Protein AF-A0A974C7S4-F1 (afdb_monomer)

Organism: Xenopus laevis (NCBI:txid8355)

Radius of gyration: 39.25 Å; Cα contacts (8 Å, |Δi|>4): 10; chains: 1; bounding box: 80×39×98 Å

pLDDT: mean 71.5, std 18.45, range [42.75, 96.19]

Mean predicted aligned error: 18.63 Å

Solvent-accessible surface area (backbone atoms only — not comparable to full-atom values): 8499 Å² total; per-residue (Å²): 141,79,78,50,74,67,55,46,52,52,48,44,64,71,65,68,51,74,49,96,64,62,63,94,85,50,105,61,86,66,85,86,66,88,86,48,92,59,47,60,67,50,52,50,52,52,50,53,49,54,51,49,52,52,52,49,53,53,49,53,53,50,53,49,52,52,50,51,52,52,49,50,55,52,49,55,51,50,52,52,53,49,53,50,52,50,53,54,52,51,51,55,50,53,52,52,52,51,50,50,51,53,50,52,52,52,52,56,49,47,70,75,38,75,88,57,94,80,78,93,75,88,76,72,68,70,66,58,55,57,55,52,56,60,53,56,72,71,77,115

Secondary structure (DSSP, 8-state):
-PPPHHHHHHHIIIIIS--TT--TT-S------TTSTTHHHHHHHHHHHHHHHHHHHHHHHHHHHHHHHHHHH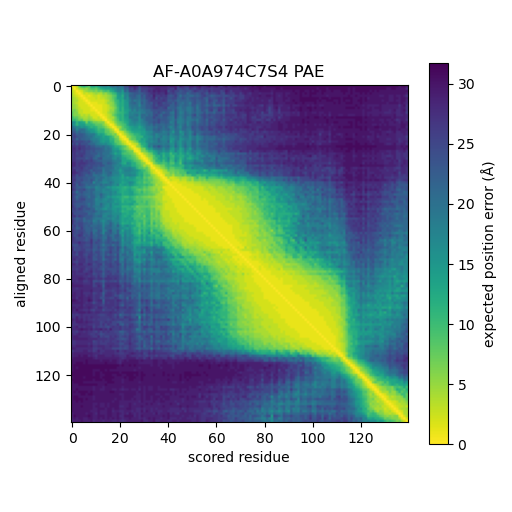HHHHHHHHHHHHHHHHHHHHHHHHHHHHHHHHHHHHHHHTTTS---------HHHHHHHHHHHTT--

Structure (mmCIF, N/CA/C/O backbone):
data_AF-A0A974C7S4-F1
#
_entry.id   AF-A0A974C7S4-F1
#
loop_
_atom_site.group_PDB
_atom_site.id
_atom_site.type_symbol
_atom_site.label_atom_id
_atom_site.label_alt_id
_atom_site.label_comp_id
_atom_site.label_asym_id
_atom_site.label_entity_id
_atom_site.label_seq_id
_atom_site.pdbx_PDB_ins_code
_atom_site.Cartn_x
_atom_site.Cartn_y
_atom_site.Cartn_z
_atom_site.occupancy
_atom_site.B_iso_or_equiv
_atom_site.auth_seq_id
_atom_site.auth_comp_id
_atom_site.auth_asym_id
_atom_site.auth_atom_id
_atom_site.pdbx_PDB_mod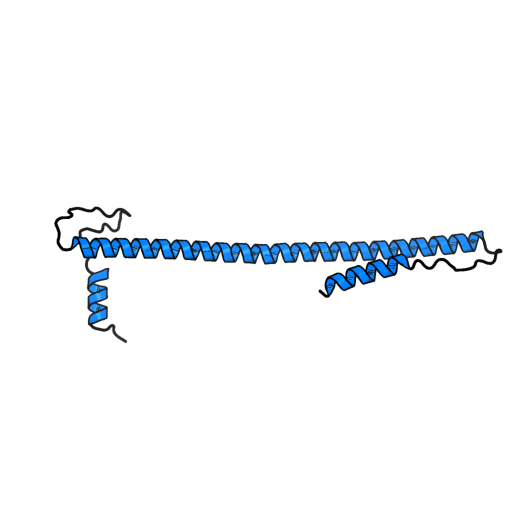el_num
ATOM 1 N N . MET A 1 1 ? 25.571 -30.207 -29.203 1.00 42.75 1 MET A N 1
ATOM 2 C CA . MET A 1 1 ? 24.788 -29.380 -30.148 1.00 42.75 1 MET A CA 1
ATOM 3 C C . MET A 1 1 ? 25.674 -28.227 -30.589 1.00 42.75 1 MET A C 1
ATOM 5 O O . MET A 1 1 ? 26.030 -27.411 -29.753 1.00 42.75 1 MET A O 1
ATOM 9 N N . GLY A 1 2 ? 26.143 -28.241 -31.838 1.00 54.84 2 GLY A N 1
ATOM 10 C CA . GLY A 1 2 ? 27.056 -27.226 -32.374 1.00 54.84 2 GLY A CA 1
ATOM 11 C C . GLY A 1 2 ? 26.303 -26.155 -33.158 1.00 54.84 2 GLY A C 1
ATOM 12 O O . GLY A 1 2 ? 25.329 -26.466 -33.839 1.00 54.84 2 GLY A O 1
ATOM 13 N N . MET A 1 3 ? 26.758 -24.905 -33.063 1.00 48.53 3 MET A N 1
ATOM 14 C CA . MET A 1 3 ? 26.210 -23.775 -33.821 1.00 48.53 3 MET A CA 1
ATOM 15 C C . MET A 1 3 ? 26.243 -24.034 -35.336 1.00 48.53 3 MET A C 1
ATOM 17 O O . MET A 1 3 ? 27.215 -24.586 -35.876 1.00 48.53 3 MET A O 1
ATOM 21 N N . SER A 1 4 ? 25.191 -23.598 -36.036 1.00 64.69 4 SER A N 1
ATOM 22 C CA . SER A 1 4 ? 25.117 -23.668 -37.500 1.00 64.69 4 SER A CA 1
ATOM 23 C C . SER A 1 4 ? 26.258 -22.876 -38.150 1.00 64.69 4 SER A C 1
ATOM 25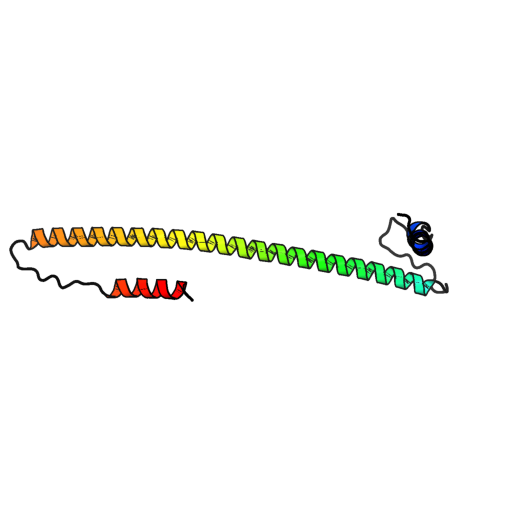 O O . SER A 1 4 ? 26.821 -21.966 -37.540 1.00 64.69 4 SER A O 1
ATOM 27 N N . ALA A 1 5 ? 26.614 -23.208 -39.394 1.00 58.97 5 ALA A N 1
ATOM 28 C CA . ALA A 1 5 ? 27.669 -22.501 -40.128 1.00 58.97 5 ALA A CA 1
ATOM 29 C C . ALA A 1 5 ? 27.370 -20.996 -40.278 1.00 58.97 5 ALA A C 1
ATOM 31 O O . ALA A 1 5 ? 28.264 -20.170 -40.125 1.00 58.97 5 ALA A O 1
ATOM 32 N N . SER A 1 6 ? 26.099 -20.634 -40.474 1.00 57.03 6 SER A N 1
ATOM 33 C CA . SER A 1 6 ? 25.639 -19.242 -40.519 1.00 57.03 6 SER A CA 1
ATOM 34 C C . SER A 1 6 ? 25.748 -18.535 -39.166 1.00 57.03 6 SER A C 1
ATOM 36 O O . SER A 1 6 ? 26.190 -17.391 -39.104 1.00 57.03 6 SER A O 1
ATOM 38 N N . SER A 1 7 ? 25.413 -19.218 -38.069 1.00 55.38 7 SER A N 1
ATOM 39 C CA . SER A 1 7 ? 25.539 -18.667 -36.715 1.00 55.38 7 SER A CA 1
ATOM 40 C C . SER A 1 7 ? 27.006 -18.510 -36.302 1.00 55.38 7 SER A C 1
ATOM 42 O O . SER A 1 7 ? 27.363 -17.514 -35.678 1.00 55.38 7 SER A O 1
ATOM 44 N N . ARG A 1 8 ? 27.878 -19.433 -36.730 1.00 60.62 8 ARG A N 1
ATOM 45 C CA . ARG A 1 8 ? 29.331 -19.315 -36.559 1.00 60.62 8 ARG A CA 1
ATOM 46 C C . ARG A 1 8 ? 29.903 -18.122 -37.314 1.00 60.62 8 ARG A C 1
ATOM 48 O O . ARG A 1 8 ? 30.627 -17.351 -36.703 1.00 60.62 8 ARG A O 1
ATOM 55 N N . LEU A 1 9 ? 29.529 -17.919 -38.579 1.00 54.66 9 LEU A N 1
ATOM 56 C CA . LEU A 1 9 ? 29.960 -16.751 -39.357 1.00 54.66 9 LEU A CA 1
ATOM 57 C C . LEU A 1 9 ? 29.460 -15.432 -38.750 1.00 54.66 9 LEU A C 1
ATOM 59 O O . LEU A 1 9 ? 30.216 -14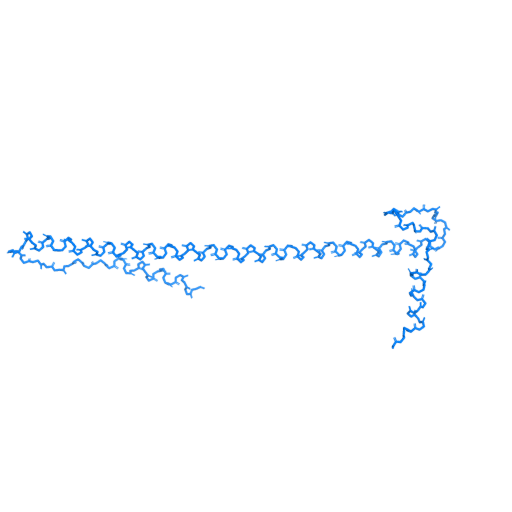.469 -38.682 1.00 54.66 9 LEU A O 1
ATOM 63 N N . TYR A 1 10 ? 28.223 -15.398 -38.247 1.00 55.19 10 TYR A N 1
ATOM 64 C CA . TYR A 1 10 ? 27.668 -14.232 -37.554 1.00 55.19 10 TYR A CA 1
ATOM 65 C C . TYR A 1 10 ? 28.416 -13.912 -36.251 1.00 55.19 10 TYR A C 1
ATOM 67 O O . TYR A 1 10 ? 28.771 -12.761 -36.010 1.00 55.19 10 TYR A O 1
ATOM 75 N N . HIS A 1 11 ? 28.711 -14.921 -35.426 1.00 57.84 11 HIS A N 1
ATOM 76 C CA . HI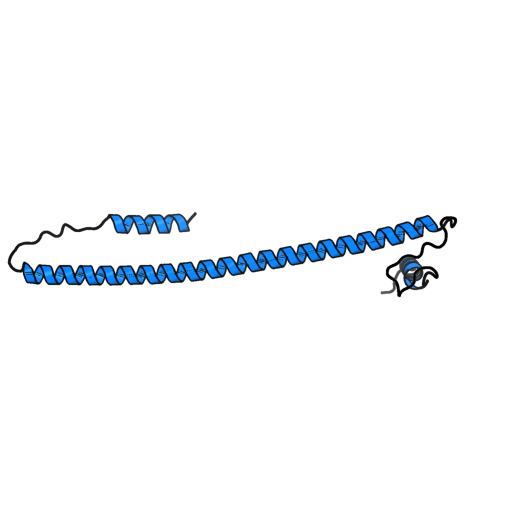S A 1 11 ? 29.492 -14.732 -34.201 1.00 57.84 11 HIS A CA 1
ATOM 77 C C . HIS A 1 11 ? 30.950 -14.360 -34.488 1.00 57.84 11 HIS A C 1
ATOM 79 O O . HIS A 1 11 ? 31.491 -13.477 -33.829 1.00 57.84 11 HIS A O 1
ATOM 85 N N . GLN A 1 12 ? 31.563 -14.979 -35.495 1.00 57.16 12 GLN A N 1
ATOM 86 C CA . GLN A 1 12 ? 32.916 -14.674 -35.948 1.00 57.16 12 GLN A CA 1
ATOM 87 C C . GLN A 1 12 ? 33.027 -13.230 -36.463 1.00 57.16 12 GLN A C 1
ATOM 89 O O . GLN A 1 12 ? 33.953 -12.507 -36.101 1.00 57.16 12 GLN A O 1
ATOM 94 N N . TRP A 1 13 ? 32.037 -12.762 -37.226 1.00 56.56 13 TRP A N 1
ATOM 95 C CA . TRP A 1 13 ? 31.961 -11.373 -37.682 1.00 56.56 13 TRP A CA 1
ATOM 96 C C . TRP A 1 13 ? 31.716 -10.380 -36.532 1.00 56.56 13 TRP A C 1
ATOM 98 O O . TRP A 1 13 ? 32.316 -9.311 -36.517 1.00 56.56 13 TRP A O 1
ATOM 108 N N . ARG A 1 14 ? 30.876 -10.743 -35.550 1.00 51.38 14 ARG A N 1
ATOM 109 C CA . ARG A 1 14 ? 30.472 -9.878 -34.424 1.00 51.38 14 ARG A CA 1
ATOM 110 C C . ARG A 1 14 ? 31.501 -9.782 -33.291 1.00 51.38 14 ARG A C 1
ATOM 112 O O . ARG A 1 14 ? 31.516 -8.769 -32.600 1.00 51.38 14 ARG A O 1
ATOM 119 N N . TYR A 1 15 ? 32.311 -10.819 -33.071 1.00 53.38 15 TYR A N 1
ATOM 120 C CA . TYR A 1 15 ? 33.189 -10.917 -31.895 1.00 53.38 15 TYR A CA 1
ATOM 121 C C . TYR A 1 15 ? 34.667 -11.177 -32.212 1.00 53.38 15 TYR A C 1
ATOM 123 O O . TYR A 1 15 ? 35.508 -10.849 -31.382 1.00 53.38 15 TYR A O 1
ATOM 131 N N . GLU A 1 16 ? 35.012 -11.757 -33.368 1.00 50.41 16 GLU A N 1
ATOM 132 C CA . GLU A 1 16 ? 36.400 -12.166 -33.654 1.00 50.41 16 GLU A CA 1
ATOM 133 C C . GLU A 1 16 ? 37.194 -11.093 -34.412 1.00 50.41 16 GLU A C 1
ATOM 135 O O . GLU A 1 16 ? 38.416 -11.007 -34.292 1.00 50.41 16 GLU A O 1
ATOM 140 N N . LYS A 1 17 ? 36.513 -10.193 -35.131 1.00 48.06 17 LYS A N 1
ATOM 141 C CA . LYS A 1 17 ? 37.143 -8.945 -35.551 1.00 48.06 17 LYS A CA 1
ATOM 142 C C . LYS A 1 17 ? 36.968 -7.925 -34.443 1.00 48.06 17 LYS A C 1
ATOM 144 O O . LYS A 1 17 ? 35.945 -7.254 -34.369 1.00 48.06 17 LYS A O 1
ATOM 149 N N . HIS A 1 18 ? 38.006 -7.762 -33.625 1.00 49.03 18 HIS A N 1
ATOM 150 C CA . HIS A 1 18 ? 38.278 -6.462 -33.026 1.00 49.03 18 HIS A CA 1
ATOM 151 C C . HIS A 1 18 ? 38.351 -5.456 -34.173 1.00 49.03 18 HIS A C 1
ATOM 153 O O . HIS A 1 18 ? 39.363 -5.342 -34.869 1.00 49.03 18 HIS A O 1
ATOM 159 N N . SER A 1 19 ? 37.217 -4.814 -34.445 1.00 49.00 19 SER A N 1
ATOM 160 C CA . SER A 1 19 ? 37.103 -3.687 -35.348 1.00 49.00 19 SER A CA 1
ATOM 161 C C . SER A 1 19 ? 38.237 -2.751 -34.978 1.00 49.00 19 SER A C 1
ATOM 163 O O . SER A 1 19 ? 38.249 -2.217 -33.875 1.00 49.00 19 SER A O 1
ATOM 165 N N . ARG A 1 20 ? 39.198 -2.550 -35.881 1.00 46.34 20 ARG A N 1
ATOM 166 C CA . ARG A 1 20 ? 40.363 -1.672 -35.659 1.00 46.34 20 ARG A CA 1
ATOM 167 C C . ARG A 1 20 ? 39.971 -0.218 -35.315 1.00 46.34 20 ARG A C 1
ATOM 169 O O . ARG A 1 20 ? 40.839 0.598 -35.039 1.00 46.34 20 ARG A O 1
ATOM 176 N N . TRP A 1 21 ? 38.672 0.072 -35.360 1.00 44.09 21 TRP A N 1
ATOM 177 C CA . TRP A 1 21 ? 37.996 1.345 -35.151 1.00 44.09 21 TRP A CA 1
ATOM 178 C C . TRP A 1 21 ? 37.177 1.420 -33.853 1.00 44.09 21 TRP A C 1
ATOM 180 O O . TRP A 1 21 ? 36.703 2.497 -33.516 1.00 44.09 21 TRP A O 1
ATOM 190 N N . ILE A 1 22 ? 36.975 0.309 -33.132 1.00 48.06 22 ILE A N 1
ATOM 191 C CA . ILE A 1 22 ? 36.234 0.304 -31.863 1.00 48.06 22 ILE A CA 1
ATOM 192 C C . ILE A 1 22 ? 37.247 0.054 -30.751 1.00 48.06 22 ILE A C 1
ATOM 194 O O . ILE A 1 22 ? 37.670 -1.079 -30.526 1.00 48.06 22 ILE A O 1
ATOM 198 N N . SER A 1 23 ? 37.666 1.138 -30.096 1.00 45.62 23 SER A N 1
ATOM 199 C CA . SER A 1 23 ? 38.424 1.056 -28.851 1.00 45.62 23 SER A CA 1
ATOM 200 C C . SER A 1 23 ? 37.531 0.440 -27.778 1.00 45.62 23 SER A C 1
ATOM 202 O O . SER A 1 23 ? 36.438 0.938 -27.526 1.00 45.62 23 SER A O 1
ATOM 204 N N . SER A 1 24 ? 37.997 -0.634 -27.145 1.00 53.06 24 SER A N 1
ATOM 205 C CA . SER A 1 24 ? 37.329 -1.252 -25.993 1.00 53.06 24 SER A CA 1
ATOM 206 C C . SER A 1 24 ? 37.291 -0.329 -24.768 1.00 53.06 24 SER A C 1
ATOM 208 O O . SER A 1 24 ? 36.519 -0.577 -23.846 1.00 53.06 24 SER A O 1
ATOM 210 N N . ASP A 1 25 ? 38.126 0.716 -24.763 1.00 49.22 25 ASP A N 1
ATOM 211 C CA . ASP A 1 25 ? 38.484 1.471 -23.559 1.00 49.22 25 ASP A CA 1
ATOM 212 C C . ASP A 1 25 ? 37.814 2.849 -23.469 1.00 49.22 25 ASP A C 1
ATOM 214 O O . ASP A 1 25 ? 37.903 3.513 -22.437 1.00 49.22 25 ASP A O 1
ATOM 218 N N . LEU A 1 26 ? 37.137 3.304 -24.525 1.00 46.78 26 LEU A N 1
ATOM 219 C CA . LEU A 1 26 ? 36.471 4.603 -24.552 1.00 46.78 26 LEU A CA 1
ATOM 220 C C . LEU A 1 26 ? 35.084 4.440 -25.160 1.00 46.78 26 LEU A C 1
ATOM 222 O O . LEU A 1 26 ? 34.944 4.027 -26.306 1.00 46.78 26 LEU A O 1
ATOM 226 N N . ASP A 1 27 ? 34.074 4.839 -24.394 1.00 47.28 27 ASP A N 1
ATOM 227 C CA . ASP A 1 27 ? 32.645 4.915 -24.738 1.00 47.28 27 ASP A CA 1
ATOM 228 C C . ASP A 1 27 ? 32.347 5.948 -25.860 1.00 47.28 27 ASP A C 1
ATOM 230 O O . ASP A 1 27 ? 31.284 6.559 -25.933 1.00 47.28 27 ASP A O 1
ATOM 234 N N . ILE A 1 28 ? 33.335 6.217 -26.718 1.00 47.97 28 ILE A N 1
ATOM 235 C CA . ILE A 1 28 ? 33.354 7.256 -27.738 1.00 47.97 28 ILE A CA 1
ATOM 236 C C . ILE A 1 28 ? 33.737 6.591 -29.057 1.00 47.97 28 ILE A C 1
ATOM 238 O O . ILE A 1 28 ? 34.885 6.204 -29.282 1.00 47.97 28 ILE A O 1
ATOM 242 N N . PHE A 1 29 ? 32.755 6.475 -29.949 1.00 52.84 29 PHE A N 1
ATOM 243 C CA . PHE A 1 29 ? 32.977 6.054 -31.326 1.00 52.84 29 PHE A CA 1
ATOM 244 C C . PHE A 1 29 ? 33.776 7.137 -32.058 1.00 52.84 29 PHE A C 1
ATOM 246 O O . PHE A 1 29 ? 33.247 8.199 -32.385 1.00 52.84 29 PHE A O 1
ATOM 253 N N . GLU A 1 30 ? 35.055 6.885 -32.325 1.00 49.16 30 GLU A N 1
ATOM 254 C CA . GLU A 1 30 ? 35.887 7.799 -33.105 1.00 49.16 30 GLU A CA 1
ATOM 255 C C . GLU A 1 30 ? 35.585 7.589 -34.602 1.00 49.16 30 GLU A C 1
ATOM 257 O O . GLU A 1 30 ? 36.020 6.614 -35.218 1.00 49.16 30 GLU A O 1
ATOM 262 N N . ILE A 1 31 ? 34.767 8.467 -35.193 1.00 56.41 31 ILE A N 1
ATOM 263 C CA . ILE A 1 31 ? 34.409 8.390 -36.617 1.00 56.41 31 ILE A CA 1
ATOM 264 C C . ILE A 1 31 ? 35.578 8.935 -37.436 1.00 56.41 31 ILE A C 1
ATOM 266 O O . ILE A 1 31 ? 35.785 10.146 -37.490 1.00 56.41 31 ILE A O 1
ATOM 270 N N . ARG A 1 32 ? 36.361 8.040 -38.047 1.00 55.53 32 ARG A N 1
ATOM 271 C CA . ARG A 1 32 ? 37.619 8.417 -38.704 1.00 55.53 32 ARG A CA 1
ATOM 272 C C . ARG A 1 32 ? 37.553 8.683 -40.207 1.00 55.53 32 ARG A C 1
ATOM 274 O O . ARG A 1 32 ? 38.535 9.216 -40.682 1.00 55.53 32 ARG A O 1
ATOM 281 N N . ASP A 1 33 ? 36.462 8.393 -40.926 1.00 54.00 33 ASP A N 1
ATOM 282 C CA . ASP A 1 33 ? 36.198 8.947 -42.273 1.00 54.00 33 ASP A CA 1
ATOM 283 C C . ASP A 1 33 ? 34.826 8.498 -42.822 1.00 54.00 33 ASP A C 1
ATOM 285 O O . ASP A 1 33 ? 34.492 7.315 -42.807 1.00 54.00 33 ASP A O 1
ATOM 289 N N . PHE A 1 34 ? 34.027 9.436 -43.348 1.00 56.75 34 PHE A N 1
ATOM 290 C CA . PHE A 1 34 ? 32.684 9.180 -43.915 1.00 56.75 34 PHE A CA 1
ATOM 291 C C . PHE A 1 34 ? 32.692 8.751 -45.397 1.00 56.75 34 PHE A C 1
ATOM 293 O O . PHE A 1 34 ? 31.632 8.564 -45.991 1.00 56.75 34 PHE A O 1
ATOM 300 N N . ALA A 1 35 ? 33.870 8.608 -46.009 1.00 59.03 35 ALA A N 1
ATOM 301 C CA . ALA A 1 35 ? 34.019 8.226 -47.416 1.00 59.03 35 ALA A CA 1
ATOM 302 C C . ALA A 1 35 ? 34.034 6.698 -47.649 1.00 59.03 35 ALA A C 1
ATOM 304 O O . ALA A 1 35 ? 34.075 6.254 -48.796 1.00 59.03 35 ALA A O 1
ATOM 305 N N . ASP A 1 36 ? 34.007 5.890 -46.582 1.00 63.31 36 ASP A N 1
ATOM 306 C CA . ASP A 1 36 ? 34.020 4.426 -46.658 1.00 63.31 36 ASP A CA 1
ATOM 307 C C . ASP A 1 36 ? 32.615 3.873 -47.004 1.00 63.31 36 ASP A C 1
ATOM 309 O O . ASP A 1 36 ? 31.651 4.170 -46.287 1.00 63.31 36 ASP A O 1
ATOM 313 N N . PRO A 1 37 ? 32.461 3.030 -48.048 1.00 64.81 37 PRO A N 1
ATOM 314 C CA . PRO A 1 37 ? 31.201 2.342 -48.347 1.00 64.81 37 PRO A CA 1
ATOM 315 C C . PRO A 1 37 ? 30.624 1.523 -47.174 1.00 64.81 37 PRO A C 1
ATOM 317 O O . PRO A 1 37 ? 29.441 1.182 -47.184 1.00 64.81 37 PRO A O 1
ATOM 320 N N . LEU A 1 38 ? 31.429 1.204 -46.157 1.00 62.66 38 LEU A N 1
ATOM 321 C CA . LEU A 1 38 ? 31.031 0.480 -44.947 1.00 62.66 38 LEU A CA 1
ATOM 322 C C . LEU A 1 38 ? 30.516 1.386 -43.811 1.00 62.66 38 LEU A C 1
ATOM 324 O O . LEU A 1 38 ? 30.105 0.872 -42.766 1.00 62.66 38 LEU A O 1
ATOM 328 N N . ALA A 1 39 ? 30.471 2.711 -44.003 1.00 65.62 39 ALA A N 1
ATOM 329 C CA . ALA A 1 39 ? 29.959 3.659 -43.009 1.00 65.62 39 ALA A CA 1
ATOM 330 C C . ALA A 1 39 ? 28.479 3.415 -42.654 1.00 65.62 39 ALA A C 1
ATOM 332 O O . ALA A 1 39 ? 28.087 3.576 -41.500 1.00 65.62 39 ALA A O 1
ATOM 333 N N . GLY A 1 40 ? 27.663 2.963 -43.615 1.00 71.56 40 GLY A N 1
ATOM 334 C CA . GLY A 1 40 ? 26.255 2.614 -43.388 1.00 71.56 40 GLY A CA 1
ATOM 335 C C . GLY A 1 40 ? 26.081 1.499 -42.345 1.00 71.56 40 GLY A C 1
ATOM 336 O O . GLY A 1 40 ? 25.537 1.766 -41.274 1.00 71.56 40 GLY A O 1
ATOM 337 N N . PRO A 1 41 ? 26.598 0.279 -42.594 1.00 77.44 41 PRO A N 1
ATOM 338 C CA . PRO A 1 41 ? 26.553 -0.827 -41.630 1.00 77.44 41 PRO A CA 1
ATOM 339 C C . PRO A 1 41 ? 27.136 -0.490 -40.249 1.00 77.44 41 PRO A C 1
ATOM 341 O O . PRO A 1 41 ? 26.648 -0.974 -39.227 1.00 77.44 41 PRO A O 1
ATOM 344 N N . TYR A 1 42 ? 28.168 0.356 -40.200 1.00 71.19 42 TYR A N 1
ATOM 345 C CA . TYR A 1 42 ? 28.761 0.815 -38.945 1.00 71.19 42 TYR A CA 1
ATOM 346 C C . TYR A 1 42 ? 27.801 1.701 -38.134 1.00 71.19 42 TYR A C 1
ATOM 348 O O . TYR A 1 42 ? 27.597 1.461 -36.942 1.00 71.19 42 TYR A O 1
ATOM 356 N N . LEU A 1 43 ? 27.153 2.675 -38.780 1.00 75.44 43 LEU A N 1
ATOM 357 C CA . LEU A 1 43 ? 26.146 3.528 -38.143 1.00 75.44 43 LEU A CA 1
ATOM 358 C C . LEU A 1 43 ? 24.927 2.727 -37.671 1.00 75.44 43 LEU A C 1
ATOM 360 O O . LEU A 1 43 ? 24.366 3.038 -36.620 1.00 75.44 43 LEU A O 1
ATOM 364 N N . GLU A 1 44 ? 24.537 1.675 -38.394 1.00 80.00 44 GLU A N 1
ATOM 365 C CA . GLU A 1 44 ? 23.469 0.775 -37.948 1.00 80.00 44 GLU A CA 1
ATOM 366 C C . GLU A 1 44 ? 23.856 0.005 -36.683 1.00 80.00 44 GLU A C 1
ATOM 368 O O . GLU A 1 44 ? 23.056 -0.070 -35.755 1.00 80.00 44 GLU A O 1
ATOM 373 N N . CYS A 1 45 ? 25.098 -0.479 -36.588 1.00 77.94 45 CYS A N 1
ATOM 374 C CA . CYS A 1 45 ? 25.601 -1.150 -35.387 1.00 77.94 45 CYS A CA 1
ATOM 375 C C . CYS A 1 45 ? 25.598 -0.218 -34.161 1.00 77.94 45 CYS A C 1
ATOM 377 O O . CYS A 1 45 ? 25.153 -0.612 -33.080 1.00 77.94 45 CYS A O 1
ATOM 379 N N . ILE A 1 46 ? 26.028 1.038 -34.334 1.00 78.75 46 ILE A N 1
ATOM 380 C CA . ILE A 1 46 ? 25.983 2.059 -33.275 1.00 78.75 46 ILE A CA 1
ATOM 381 C C . ILE A 1 46 ? 24.535 2.342 -32.867 1.00 78.75 46 ILE A C 1
ATOM 383 O O . ILE A 1 46 ? 24.212 2.335 -31.678 1.00 78.75 46 ILE A O 1
ATOM 387 N N . ARG A 1 47 ? 23.645 2.552 -33.843 1.00 82.00 47 ARG A N 1
ATOM 388 C CA . ARG A 1 47 ? 22.215 2.790 -33.604 1.00 82.00 47 ARG A CA 1
ATOM 389 C C . ARG A 1 47 ? 21.584 1.641 -32.826 1.00 82.00 47 ARG A C 1
ATOM 391 O O . ARG A 1 47 ? 20.839 1.887 -31.878 1.00 82.00 47 ARG A O 1
ATOM 398 N N . ASP A 1 48 ? 21.884 0.404 -33.199 1.00 82.31 48 ASP A N 1
ATOM 399 C CA . ASP A 1 48 ? 21.345 -0.785 -32.547 1.00 82.31 48 ASP A CA 1
ATOM 400 C C . ASP A 1 48 ? 21.871 -0.922 -31.117 1.00 82.31 48 ASP A C 1
ATOM 402 O O . ASP A 1 48 ? 21.101 -1.238 -30.207 1.00 82.31 48 ASP A O 1
ATOM 406 N N . LYS A 1 49 ? 23.155 -0.617 -30.893 1.00 84.12 49 LYS A N 1
ATOM 407 C CA . LYS A 1 49 ? 23.767 -0.612 -29.560 1.00 84.12 49 LYS A CA 1
ATOM 408 C C . LYS A 1 49 ? 23.124 0.436 -28.649 1.00 84.12 49 LYS A C 1
ATOM 410 O O . LYS A 1 49 ? 22.640 0.079 -27.579 1.00 84.12 49 LYS A O 1
ATOM 415 N N . ILE A 1 50 ? 23.008 1.683 -29.112 1.00 82.44 50 ILE A N 1
ATOM 416 C CA . ILE A 1 50 ? 22.337 2.766 -28.373 1.00 82.44 50 ILE A CA 1
ATOM 417 C C . ILE A 1 50 ? 20.874 2.401 -28.094 1.00 82.44 50 ILE A C 1
ATOM 419 O O . ILE A 1 50 ? 20.387 2.569 -26.978 1.00 82.44 50 ILE A O 1
ATOM 423 N N . THR A 1 51 ? 20.165 1.851 -29.083 1.00 89.88 51 THR A N 1
ATOM 424 C CA . THR A 1 51 ? 18.764 1.433 -28.924 1.00 89.88 51 THR A CA 1
ATOM 425 C C . THR A 1 51 ? 18.624 0.337 -27.869 1.00 89.88 51 THR A C 1
ATOM 427 O O . THR A 1 51 ? 17.692 0.371 -27.064 1.00 89.88 51 THR A O 1
ATOM 430 N N . TYR A 1 52 ? 19.532 -0.638 -27.862 1.00 89.69 52 TYR A N 1
ATOM 431 C CA . TYR A 1 52 ? 19.556 -1.704 -26.866 1.00 89.69 52 TYR A CA 1
ATOM 432 C C . TYR A 1 52 ? 19.828 -1.161 -25.458 1.00 89.69 52 TYR A C 1
ATOM 434 O O . TYR A 1 52 ? 19.113 -1.517 -24.518 1.00 89.69 52 TYR A O 1
ATOM 442 N N . ASP A 1 53 ? 20.803 -0.265 -25.317 1.00 86.00 53 ASP A N 1
ATOM 443 C CA . ASP A 1 53 ? 21.175 0.310 -24.024 1.00 86.00 53 ASP A CA 1
ATOM 444 C C . ASP A 1 53 ? 20.041 1.188 -23.462 1.00 86.00 53 ASP A C 1
ATOM 446 O O . ASP A 1 53 ? 19.660 1.031 -22.301 1.00 86.00 53 ASP A O 1
ATOM 450 N N . ILE A 1 54 ? 19.390 2.006 -24.303 1.00 89.44 54 ILE A N 1
ATOM 451 C CA . ILE A 1 54 ? 18.193 2.780 -23.924 1.00 89.44 54 ILE A CA 1
ATOM 452 C C . ILE A 1 54 ? 17.057 1.855 -23.475 1.00 89.44 54 ILE A C 1
ATOM 454 O O . ILE A 1 54 ? 16.438 2.092 -22.438 1.00 89.44 54 ILE A O 1
ATOM 458 N N . ARG A 1 55 ? 16.760 0.796 -24.240 1.00 90.69 55 ARG A N 1
ATOM 459 C CA . ARG A 1 55 ? 15.695 -0.159 -23.886 1.00 90.69 55 ARG A CA 1
ATOM 460 C C . ARG A 1 55 ? 15.964 -0.831 -22.546 1.00 90.69 55 ARG A C 1
ATOM 462 O O . ARG A 1 55 ? 15.035 -0.984 -21.757 1.00 90.69 55 ARG A O 1
ATOM 469 N N . THR A 1 56 ? 17.214 -1.204 -22.298 1.00 89.75 56 THR A N 1
ATOM 470 C CA . THR A 1 56 ? 17.630 -1.831 -21.041 1.00 89.75 56 THR A CA 1
ATOM 471 C C . THR A 1 56 ? 17.453 -0.859 -19.875 1.00 89.75 56 THR A C 1
ATOM 473 O O . THR A 1 56 ? 16.759 -1.187 -18.918 1.00 89.75 56 THR A O 1
ATOM 476 N N . ALA A 1 57 ? 17.945 0.377 -20.005 1.00 90.31 57 ALA A N 1
ATOM 477 C CA . ALA A 1 57 ? 17.797 1.402 -18.973 1.00 90.31 57 ALA A CA 1
ATOM 478 C C . ALA A 1 57 ? 16.323 1.723 -18.656 1.00 90.31 57 ALA A C 1
ATOM 480 O O . ALA A 1 57 ? 15.948 1.864 -17.491 1.00 90.31 57 ALA A O 1
ATOM 481 N N . LEU A 1 58 ? 15.463 1.799 -19.679 1.00 91.56 58 LEU A N 1
ATOM 482 C CA . LEU A 1 58 ? 14.023 2.008 -19.492 1.00 91.56 58 LEU A CA 1
ATOM 483 C C . LEU A 1 58 ? 13.349 0.827 -18.784 1.00 91.56 58 LEU A C 1
ATOM 485 O O . LEU A 1 58 ? 12.461 1.035 -17.955 1.00 91.56 58 LEU A O 1
ATOM 489 N N . TYR A 1 59 ? 13.756 -0.404 -19.098 1.00 91.62 59 TYR A N 1
ATOM 490 C CA . TYR A 1 59 ? 13.234 -1.598 -18.441 1.00 91.62 59 TYR A CA 1
ATOM 491 C C . TYR A 1 59 ? 13.633 -1.655 -16.963 1.00 91.62 59 TYR A C 1
ATOM 493 O O . TYR A 1 59 ? 12.778 -1.900 -16.111 1.00 91.62 59 TYR A O 1
ATOM 501 N N . ASP A 1 60 ? 14.897 -1.372 -16.650 1.00 90.75 60 ASP A N 1
ATOM 502 C CA . ASP A 1 60 ? 15.393 -1.354 -15.273 1.00 90.75 60 ASP A CA 1
ATOM 503 C C . ASP A 1 60 ? 14.678 -0.282 -14.441 1.00 90.75 60 ASP A C 1
ATOM 505 O O . ASP A 1 60 ? 14.158 -0.579 -13.361 1.00 90.75 60 ASP A O 1
ATOM 509 N N . LEU A 1 61 ? 14.529 0.929 -14.996 1.00 92.12 61 LEU A N 1
ATOM 510 C CA . LEU A 1 61 ? 13.757 2.004 -14.372 1.00 92.12 61 LEU A CA 1
ATOM 511 C C . LEU A 1 61 ? 12.313 1.570 -14.085 1.00 92.12 61 LEU A C 1
ATOM 513 O O . LEU A 1 61 ? 11.800 1.782 -12.984 1.00 92.12 61 LEU A O 1
ATOM 517 N N . TRP A 1 62 ? 11.649 0.936 -15.056 1.00 88.69 62 TRP A N 1
ATOM 518 C CA . TRP A 1 62 ? 10.283 0.447 -14.876 1.00 88.69 62 TRP A CA 1
ATOM 519 C C . TRP A 1 62 ? 10.194 -0.607 -13.767 1.00 88.69 62 TRP A C 1
ATOM 521 O O . TRP A 1 62 ? 9.308 -0.529 -12.909 1.00 88.69 62 TRP A O 1
ATOM 531 N N . MET A 1 63 ? 11.121 -1.564 -13.741 1.00 87.88 63 MET A N 1
ATOM 532 C CA . MET A 1 63 ? 11.162 -2.609 -12.721 1.00 87.88 63 MET A CA 1
ATOM 533 C C . MET A 1 63 ? 11.364 -2.034 -11.319 1.00 87.88 63 MET A C 1
ATOM 535 O O . MET A 1 63 ? 10.709 -2.487 -10.373 1.00 87.88 63 MET A O 1
ATOM 539 N N . ASP A 1 64 ? 12.198 -1.009 -11.173 1.00 88.94 64 ASP A N 1
ATOM 540 C CA . ASP A 1 64 ? 12.401 -0.335 -9.894 1.00 88.94 64 ASP A CA 1
ATOM 541 C C . ASP A 1 64 ? 11.174 0.479 -9.467 1.00 88.94 64 ASP A C 1
ATOM 543 O O . ASP A 1 64 ? 10.743 0.363 -8.316 1.00 88.94 64 ASP A O 1
ATOM 547 N N . CYS A 1 65 ? 10.500 1.178 -10.387 1.00 84.25 65 CYS A N 1
ATOM 548 C CA . CYS A 1 65 ? 9.206 1.806 -10.101 1.00 84.25 65 CYS A CA 1
ATOM 549 C C . CYS A 1 65 ? 8.154 0.781 -9.631 1.00 84.25 65 CYS A C 1
ATOM 551 O O . CYS A 1 65 ? 7.411 1.030 -8.674 1.00 84.25 65 CYS A O 1
ATOM 553 N N . VAL A 1 66 ? 8.093 -0.400 -10.254 1.00 87.19 66 VAL A N 1
ATOM 554 C CA . VAL A 1 66 ? 7.173 -1.481 -9.855 1.00 87.19 66 VAL A CA 1
ATOM 555 C C . VAL A 1 66 ? 7.514 -2.029 -8.465 1.00 87.19 66 VAL A C 1
ATOM 557 O O . VAL A 1 66 ? 6.610 -2.290 -7.668 1.00 87.19 66 VAL A O 1
ATOM 560 N N . LYS A 1 67 ? 8.798 -2.204 -8.136 1.00 88.06 67 LYS A N 1
ATOM 561 C CA . LYS A 1 67 ? 9.221 -2.646 -6.795 1.00 88.06 67 LYS A CA 1
ATOM 562 C C . LYS A 1 67 ? 8.866 -1.611 -5.732 1.00 88.06 67 LYS A C 1
ATOM 564 O O . LYS A 1 67 ? 8.268 -1.975 -4.721 1.00 88.06 67 LYS A O 1
ATOM 569 N N . ILE A 1 68 ? 9.177 -0.338 -5.982 1.00 86.62 68 ILE A N 1
ATOM 570 C CA . ILE A 1 68 ? 8.893 0.778 -5.073 1.00 86.62 68 ILE A CA 1
ATOM 571 C C . ILE A 1 68 ? 7.388 0.860 -4.801 1.00 86.62 68 ILE A C 1
ATOM 573 O O . ILE A 1 68 ? 6.967 0.845 -3.647 1.00 86.62 68 ILE A O 1
ATOM 577 N N . THR A 1 69 ? 6.552 0.859 -5.840 1.00 87.69 69 THR A N 1
ATOM 578 C CA . THR A 1 69 ? 5.087 0.928 -5.681 1.00 87.69 69 THR A CA 1
ATOM 579 C C . THR A 1 69 ? 4.509 -0.275 -4.933 1.00 87.69 69 THR A C 1
ATOM 581 O O . THR A 1 69 ? 3.644 -0.103 -4.071 1.00 87.69 69 THR A O 1
ATOM 584 N N . LYS A 1 70 ? 4.997 -1.496 -5.196 1.00 88.62 70 LYS A N 1
ATOM 585 C CA . LYS A 1 70 ? 4.602 -2.693 -4.432 1.00 88.62 70 LYS A CA 1
ATOM 586 C C . LYS A 1 70 ? 5.005 -2.591 -2.962 1.00 88.62 70 LYS A C 1
ATOM 588 O O . LYS A 1 70 ? 4.194 -2.926 -2.099 1.00 88.62 70 LYS A O 1
ATOM 593 N N . TRP A 1 71 ? 6.222 -2.123 -2.689 1.00 89.38 71 TRP A N 1
ATOM 594 C CA . TRP A 1 71 ? 6.724 -1.932 -1.332 1.00 89.38 71 TRP A CA 1
ATOM 595 C C . TRP A 1 71 ? 5.877 -0.909 -0.568 1.00 89.38 71 TRP A C 1
ATOM 597 O O . TRP A 1 71 ? 5.349 -1.239 0.493 1.00 89.38 71 TRP A O 1
ATOM 607 N N . TRP A 1 72 ? 5.625 0.265 -1.157 1.00 84.75 72 TRP A N 1
ATOM 608 C CA . TRP A 1 72 ? 4.758 1.293 -0.570 1.00 84.75 72 TRP A CA 1
ATOM 609 C C . TRP A 1 72 ? 3.343 0.783 -0.314 1.00 84.75 72 TRP A C 1
ATOM 611 O O . TRP A 1 72 ? 2.800 0.987 0.768 1.00 84.75 72 TRP A O 1
ATOM 621 N N . ARG A 1 73 ? 2.747 0.060 -1.270 1.00 88.19 73 ARG A N 1
ATOM 622 C CA . ARG A 1 73 ? 1.404 -0.512 -1.107 1.00 88.19 73 ARG A CA 1
ATOM 623 C C . ARG A 1 73 ? 1.336 -1.486 0.068 1.00 88.19 73 ARG A C 1
ATOM 625 O O . ARG A 1 73 ? 0.344 -1.491 0.794 1.00 88.19 73 ARG A O 1
ATOM 632 N N . LEU A 1 74 ? 2.353 -2.330 0.235 1.00 89.88 74 LEU A N 1
ATOM 633 C CA . LEU A 1 74 ? 2.410 -3.279 1.343 1.00 89.88 74 LEU A CA 1
ATOM 634 C C . LEU A 1 74 ? 2.610 -2.554 2.678 1.00 89.88 74 LEU A C 1
ATOM 636 O O . LEU A 1 74 ? 1.906 -2.856 3.641 1.00 89.88 74 LEU A O 1
ATOM 640 N N . HIS A 1 75 ? 3.541 -1.600 2.717 1.00 85.62 75 HIS A N 1
ATOM 641 C CA . HIS A 1 75 ? 3.899 -0.871 3.927 1.00 85.62 75 HIS A CA 1
ATOM 642 C C . HIS A 1 75 ? 2.729 -0.032 4.447 1.00 85.62 75 HIS A C 1
ATOM 644 O O . HIS A 1 75 ? 2.275 -0.266 5.565 1.00 85.62 75 HIS A O 1
ATOM 650 N N . LEU A 1 76 ? 2.140 0.810 3.592 1.00 85.75 76 LEU A N 1
ATOM 651 C CA . LEU A 1 76 ? 0.978 1.637 3.936 1.00 85.75 76 LEU A CA 1
ATOM 652 C C . LEU A 1 76 ? -0.214 0.789 4.389 1.00 85.75 76 LEU A C 1
ATOM 654 O O . LEU A 1 76 ? -0.898 1.124 5.354 1.00 85.75 76 LEU A O 1
ATOM 658 N N . LYS A 1 77 ? -0.462 -0.348 3.722 1.00 86.12 77 LYS A N 1
ATOM 659 C CA . LYS A 1 77 ? -1.530 -1.267 4.129 1.00 86.12 77 LYS A CA 1
ATOM 660 C C . LYS A 1 77 ? -1.264 -1.822 5.529 1.00 86.12 77 LYS A C 1
ATOM 662 O O . LYS A 1 77 ? -2.192 -1.907 6.326 1.00 86.12 77 LYS A O 1
ATOM 667 N N . ASN A 1 78 ? -0.028 -2.213 5.831 1.00 90.38 78 ASN A N 1
ATOM 668 C CA . ASN A 1 78 ? 0.324 -2.747 7.142 1.00 90.38 78 ASN A CA 1
ATOM 669 C C . ASN A 1 78 ? 0.203 -1.691 8.251 1.00 90.38 78 ASN A C 1
ATOM 671 O O . ASN A 1 78 ? -0.390 -1.991 9.285 1.00 90.38 78 ASN A O 1
ATOM 675 N N . GLU A 1 79 ? 0.702 -0.473 8.025 1.00 89.62 79 GLU A N 1
ATOM 676 C CA . GLU A 1 79 ? 0.562 0.654 8.959 1.00 89.62 79 GLU A CA 1
ATOM 677 C C . GLU A 1 79 ? -0.913 0.947 9.249 1.00 89.62 79 GLU A C 1
ATOM 679 O O . GLU A 1 79 ? -1.336 0.902 10.404 1.00 89.62 79 GLU A O 1
ATOM 684 N N . PHE A 1 80 ? -1.734 1.073 8.202 1.00 88.69 80 PHE A N 1
ATOM 685 C CA . PHE A 1 80 ? -3.176 1.273 8.344 1.00 88.69 80 PHE A CA 1
ATOM 686 C C . PHE A 1 80 ? -3.846 0.170 9.182 1.00 88.69 80 PHE A C 1
ATOM 688 O O . PHE A 1 80 ? -4.686 0.443 10.040 1.00 88.69 80 PHE A O 1
ATOM 695 N N . TRP A 1 81 ? -3.468 -1.097 8.975 1.00 90.88 81 TRP A N 1
ATOM 696 C CA . TRP A 1 81 ? -4.005 -2.218 9.755 1.00 90.88 81 TRP A CA 1
ATOM 697 C C . TRP A 1 81 ? -3.544 -2.232 11.215 1.00 90.88 81 TRP A C 1
ATOM 699 O O . TRP A 1 81 ? -4.254 -2.781 12.065 1.00 90.88 81 TRP A O 1
ATOM 709 N N . GLN A 1 82 ? -2.362 -1.701 11.522 1.00 92.31 82 GLN A N 1
ATOM 710 C CA . GLN A 1 82 ? -1.904 -1.548 12.903 1.00 92.31 82 GLN A CA 1
ATOM 711 C C . GLN A 1 82 ? -2.702 -0.451 13.606 1.00 92.31 82 GLN A C 1
ATOM 713 O O . GLN A 1 82 ? -3.294 -0.718 14.655 1.00 92.31 82 GLN A O 1
ATOM 718 N N . ASP A 1 83 ? -2.828 0.717 12.979 1.00 92.50 83 ASP A N 1
ATOM 719 C CA . ASP A 1 83 ? -3.587 1.845 13.524 1.00 92.50 83 ASP A CA 1
ATOM 720 C C . ASP A 1 83 ? -5.059 1.485 13.726 1.00 92.50 83 ASP A C 1
ATOM 722 O O . ASP A 1 83 ? -5.626 1.706 14.798 1.00 92.50 83 ASP A O 1
ATOM 726 N N . TYR A 1 84 ? -5.672 0.818 12.745 1.00 91.50 84 TYR A N 1
ATOM 727 C CA . TYR A 1 84 ? -7.038 0.319 12.868 1.00 91.50 84 TYR A CA 1
ATOM 728 C C . TYR A 1 84 ? -7.204 -0.626 14.068 1.00 91.50 84 TYR A C 1
ATOM 730 O O . TYR A 1 84 ? -8.161 -0.500 14.839 1.00 91.50 84 TYR A O 1
ATOM 738 N N . ARG A 1 85 ? -6.275 -1.576 14.262 1.00 95.50 85 ARG A N 1
ATOM 739 C CA . ARG A 1 85 ? -6.319 -2.508 15.403 1.00 95.50 85 ARG A CA 1
ATOM 740 C C . ARG A 1 85 ? -6.162 -1.779 16.731 1.00 95.50 85 ARG A C 1
ATOM 742 O O . ARG A 1 85 ? -6.889 -2.102 17.673 1.00 95.50 85 ARG A O 1
ATOM 749 N N . TYR A 1 86 ? -5.264 -0.801 16.791 1.00 95.00 86 TYR A N 1
ATOM 750 C CA . TYR A 1 86 ? -5.058 0.032 17.968 1.00 95.00 86 TYR A CA 1
ATOM 751 C C . TYR A 1 86 ? -6.328 0.812 18.327 1.00 95.00 86 TYR A C 1
ATOM 753 O O . TYR A 1 86 ? -6.848 0.660 19.434 1.00 95.00 86 TYR A O 1
ATOM 761 N N . ILE A 1 87 ? -6.893 1.557 17.373 1.00 94.12 87 ILE A N 1
ATOM 762 C CA . ILE A 1 87 ? -8.113 2.354 17.570 1.00 94.12 87 ILE A CA 1
ATOM 763 C C . ILE A 1 87 ? -9.276 1.457 18.004 1.00 94.12 87 ILE A C 1
ATOM 765 O O . ILE A 1 87 ? -9.988 1.771 18.957 1.00 94.12 87 ILE A O 1
ATOM 769 N N . LYS A 1 88 ? -9.447 0.297 17.362 1.00 95.19 88 LYS A N 1
ATOM 770 C CA . LYS A 1 88 ? -10.497 -0.669 17.710 1.00 95.19 88 LYS A CA 1
ATOM 771 C C . LYS A 1 88 ? -10.354 -1.199 19.139 1.00 95.19 88 LYS A C 1
ATOM 773 O O . LYS A 1 88 ? -11.351 -1.323 19.854 1.00 95.19 88 LYS A O 1
ATOM 778 N N . ALA A 1 89 ? -9.133 -1.524 19.564 1.00 96.12 89 ALA A N 1
ATOM 779 C CA . ALA A 1 89 ? -8.864 -1.982 20.924 1.00 96.12 89 ALA A CA 1
ATOM 780 C C . ALA A 1 89 ? -9.116 -0.869 21.951 1.00 96.12 89 ALA A C 1
ATOM 782 O O . ALA A 1 89 ? -9.760 -1.113 22.974 1.00 96.12 89 ALA A O 1
ATOM 783 N N . HIS A 1 90 ? -8.672 0.351 21.645 1.00 95.12 90 HIS A N 1
ATOM 784 C CA . HIS A 1 90 ? -8.880 1.515 22.495 1.00 95.12 90 HIS A CA 1
ATOM 785 C C . HIS A 1 90 ? -10.372 1.828 22.664 1.00 95.12 90 HIS A C 1
ATOM 787 O O . HIS A 1 90 ? -10.858 1.959 23.786 1.00 95.12 90 HIS A O 1
ATOM 793 N N . LEU A 1 91 ? -11.140 1.811 21.572 1.00 96.19 91 LEU A N 1
ATOM 794 C CA . LEU A 1 91 ? -12.589 1.998 21.604 1.00 96.19 91 LEU A CA 1
ATOM 795 C C . LEU A 1 91 ? -13.281 0.941 22.480 1.00 96.19 91 LEU A C 1
ATOM 797 O O . LEU A 1 91 ? -14.138 1.267 23.300 1.00 96.19 91 LEU A O 1
ATOM 801 N N . LYS A 1 92 ? -12.876 -0.331 22.365 1.00 95.56 92 LYS A N 1
ATOM 802 C CA . LYS A 1 92 ? -13.395 -1.414 23.215 1.00 95.56 92 LYS A CA 1
ATOM 803 C C . LYS A 1 92 ? -13.108 -1.166 24.699 1.00 95.56 92 LYS A C 1
ATOM 805 O O . LYS A 1 92 ? -13.941 -1.506 25.538 1.00 95.56 92 LYS A O 1
ATOM 810 N N . HIS A 1 93 ? -11.946 -0.604 25.029 1.00 94.81 93 HIS A N 1
ATOM 811 C CA . HIS A 1 93 ? -11.605 -0.239 26.402 1.00 94.81 93 HIS A CA 1
ATOM 812 C C . HIS A 1 93 ? -12.506 0.886 26.922 1.00 94.81 93 HIS A C 1
ATOM 814 O O . HIS A 1 93 ? -13.112 0.734 27.980 1.00 94.81 93 HIS A O 1
ATOM 820 N N . LEU A 1 94 ? -12.677 1.957 26.141 1.00 96.00 94 LEU A N 1
ATOM 821 C CA . LEU A 1 94 ? -13.547 3.080 26.501 1.00 96.00 94 LEU A CA 1
ATOM 822 C C . LEU A 1 94 ? -14.992 2.632 26.755 1.00 96.00 94 LEU A C 1
ATOM 824 O O . LEU A 1 94 ? -15.603 3.053 27.735 1.00 96.00 94 LEU A O 1
ATOM 828 N N . TYR A 1 95 ? -15.526 1.718 25.940 1.00 93.94 95 TYR A N 1
ATOM 829 C CA . TYR A 1 95 ? -16.858 1.152 26.177 1.00 93.94 95 TYR A CA 1
ATOM 830 C C . TYR A 1 95 ? -16.957 0.377 27.495 1.00 93.94 95 TYR A C 1
ATOM 832 O O . TYR A 1 95 ? -17.963 0.491 28.196 1.00 93.94 95 TYR A O 1
ATOM 840 N N . LYS A 1 96 ? -15.921 -0.384 27.870 1.00 94.94 96 LYS A N 1
ATOM 841 C CA . LYS A 1 96 ? -15.895 -1.074 29.169 1.00 94.94 96 LYS A CA 1
ATOM 842 C C . LYS A 1 96 ? -15.897 -0.086 30.329 1.00 94.94 96 LYS A C 1
ATOM 844 O O . LYS A 1 96 ? -16.579 -0.324 31.323 1.00 94.94 96 LYS A O 1
ATOM 849 N N . ASP A 1 97 ? -15.149 1.005 30.213 1.00 94.75 97 ASP A N 1
ATOM 850 C CA . ASP A 1 97 ? -15.111 2.028 31.257 1.00 94.75 97 ASP A CA 1
ATOM 851 C C . ASP A 1 97 ? -16.439 2.782 31.358 1.00 94.75 97 ASP A C 1
ATOM 853 O O . ASP A 1 97 ? -16.944 2.979 32.463 1.00 94.75 97 ASP A O 1
ATOM 857 N N . LEU A 1 98 ? -17.077 3.084 30.223 1.00 95.31 98 LEU A N 1
ATOM 858 C CA . LEU A 1 98 ? -18.432 3.635 30.187 1.00 95.31 98 LEU A CA 1
ATOM 859 C C . LEU A 1 98 ? -19.428 2.718 30.914 1.00 95.31 98 LEU A C 1
ATOM 861 O O . LEU A 1 98 ? -20.259 3.183 31.696 1.00 95.31 98 LEU A O 1
ATOM 865 N N . GLU A 1 99 ? -19.339 1.406 30.695 1.00 94.00 99 GLU A N 1
ATOM 866 C CA . GLU A 1 99 ? -20.226 0.445 31.344 1.00 94.00 99 GLU A CA 1
ATOM 867 C C . GLU A 1 99 ? -19.996 0.371 32.862 1.00 94.00 99 GLU A C 1
ATOM 869 O O . GLU A 1 99 ? -20.961 0.294 33.629 1.00 94.00 99 GLU A O 1
ATOM 874 N N . LYS A 1 100 ? -18.738 0.460 33.318 1.00 95.00 100 LYS A N 1
ATOM 875 C CA . LYS A 1 100 ? -18.411 0.556 34.751 1.00 95.00 100 LYS A CA 1
ATOM 876 C C . LYS A 1 100 ? -18.994 1.824 35.373 1.00 95.00 100 LYS A C 1
ATOM 878 O O . LYS A 1 100 ? -19.619 1.738 36.427 1.00 95.00 100 LYS A O 1
ATOM 883 N N . ILE A 1 101 ? -18.844 2.975 34.711 1.00 92.12 101 ILE A N 1
ATOM 884 C CA . ILE A 1 101 ? -19.409 4.252 35.171 1.00 92.12 101 ILE A CA 1
ATOM 885 C C . ILE A 1 101 ? -20.934 4.148 35.267 1.00 92.12 101 ILE A C 1
ATOM 887 O O . ILE A 1 101 ? -21.509 4.491 36.298 1.00 92.12 101 ILE A O 1
ATOM 891 N N . LYS A 1 102 ? -21.594 3.598 34.238 1.00 94.12 102 LYS A N 1
ATOM 892 C CA . LYS A 1 102 ? -23.048 3.378 34.239 1.00 94.12 102 LYS A CA 1
ATOM 893 C C . LYS A 1 102 ? -23.494 2.522 35.429 1.00 94.12 102 LYS A C 1
ATOM 895 O O . LYS A 1 102 ? -24.468 2.872 36.095 1.00 94.12 102 LYS A O 1
ATOM 900 N N . LYS A 1 103 ? -22.785 1.425 35.718 1.00 92.81 103 LYS A N 1
ATOM 901 C CA . LYS A 1 103 ? -23.079 0.553 36.870 1.00 92.81 103 LYS A CA 1
ATOM 902 C C . LYS A 1 103 ? -22.876 1.277 38.202 1.00 92.81 103 LYS A C 1
ATOM 904 O O . LYS A 1 103 ? -23.743 1.190 39.063 1.00 92.81 103 LYS A O 1
ATOM 909 N N . ALA A 1 104 ? -21.789 2.033 38.354 1.00 92.38 104 ALA A N 1
ATOM 910 C CA . ALA A 1 104 ? -21.519 2.799 39.571 1.00 92.38 104 ALA A CA 1
ATOM 911 C C . ALA A 1 104 ? -22.592 3.869 39.840 1.00 92.38 104 ALA A C 1
ATOM 913 O O . ALA A 1 104 ? -23.045 4.017 40.973 1.00 92.38 104 ALA A O 1
ATOM 914 N N . ILE A 1 105 ? -23.047 4.574 38.797 1.00 88.94 105 ILE A N 1
ATOM 915 C CA . ILE A 1 105 ? -24.151 5.541 38.898 1.00 88.94 105 ILE A CA 1
ATOM 916 C C . ILE A 1 105 ? -25.442 4.844 39.339 1.00 88.94 105 ILE A C 1
ATOM 918 O O . ILE A 1 105 ? -26.124 5.342 40.232 1.00 88.94 105 ILE A O 1
ATOM 922 N N . LEU A 1 106 ? -25.770 3.691 38.744 1.00 88.75 106 LEU A N 1
ATOM 923 C CA . LEU A 1 106 ? -26.969 2.930 39.098 1.00 88.75 106 LEU A CA 1
ATOM 924 C C . LEU A 1 106 ? -26.954 2.497 40.571 1.00 88.75 106 LEU A C 1
ATOM 926 O O . LEU A 1 106 ? -27.944 2.697 41.268 1.00 88.75 106 LEU A O 1
ATOM 930 N N . ILE A 1 107 ? -25.827 1.957 41.047 1.00 88.44 107 ILE A N 1
ATOM 931 C CA . ILE A 1 107 ? -25.651 1.549 42.449 1.00 88.44 107 ILE A CA 1
ATOM 932 C C . ILE A 1 107 ? -25.849 2.752 43.376 1.00 88.44 107 ILE A C 1
ATOM 934 O O . ILE A 1 107 ? -26.697 2.709 44.263 1.00 88.44 107 ILE A O 1
ATOM 938 N N . LYS A 1 108 ? -25.148 3.861 43.112 1.00 87.88 108 LYS A N 1
ATOM 939 C CA . LYS A 1 108 ? -25.222 5.075 43.936 1.00 87.88 108 LYS A CA 1
ATOM 940 C C . LYS A 1 108 ? -26.627 5.685 43.968 1.00 87.88 108 LYS A C 1
ATOM 942 O O . LYS A 1 108 ? -27.056 6.202 44.996 1.00 87.88 108 LYS A O 1
ATOM 947 N N . ASN A 1 109 ? -27.355 5.635 42.854 1.00 79.75 109 ASN A N 1
ATOM 948 C CA . ASN A 1 109 ? -28.741 6.099 42.801 1.00 79.75 109 ASN A CA 1
ATOM 949 C C . ASN A 1 109 ? -29.676 5.178 43.592 1.00 79.75 109 ASN A C 1
ATOM 951 O O . ASN A 1 109 ? -30.515 5.683 44.331 1.00 79.75 109 ASN A O 1
ATOM 955 N N . ASN A 1 110 ? -29.513 3.858 43.492 1.00 79.50 110 ASN A N 1
ATOM 956 C CA . ASN A 1 110 ? -30.301 2.908 44.280 1.00 79.50 110 ASN A CA 1
ATOM 957 C C . ASN A 1 110 ? -30.053 3.067 45.787 1.00 79.50 110 ASN A C 1
ATOM 959 O O . ASN A 1 110 ? -31.004 3.029 46.559 1.00 79.50 110 ASN A O 1
ATOM 963 N N . GLU A 1 111 ? -28.808 3.308 46.210 1.00 80.75 111 GLU A N 1
ATOM 964 C CA . GLU A 1 111 ? -28.482 3.634 47.607 1.00 80.75 111 GLU A CA 1
ATOM 965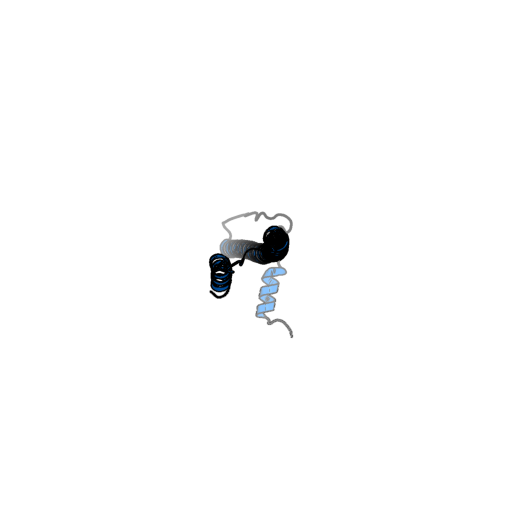 C C . GLU A 1 111 ? -29.188 4.922 48.062 1.00 80.75 111 GLU A C 1
ATOM 967 O O . GLU A 1 111 ? -29.787 4.964 49.138 1.00 80.75 111 GLU A O 1
ATOM 972 N N . ARG A 1 112 ? -29.167 5.965 47.220 1.00 72.00 112 ARG A N 1
ATOM 973 C CA . ARG A 1 112 ? -29.719 7.294 47.528 1.00 72.00 112 ARG A CA 1
ATOM 974 C C . ARG A 1 112 ? -31.250 7.357 47.510 1.00 72.00 112 ARG A C 1
ATOM 976 O O . ARG A 1 112 ? -31.822 8.178 48.218 1.00 72.00 112 ARG A O 1
ATOM 983 N N . TYR A 1 113 ? -31.899 6.520 46.704 1.00 57.81 113 TYR A N 1
ATOM 984 C CA . TYR A 1 113 ? -33.350 6.509 46.483 1.00 57.81 113 TYR A CA 1
ATOM 985 C C . TYR A 1 113 ? -34.008 5.186 46.897 1.00 57.81 113 TYR A C 1
ATOM 987 O O . TYR A 1 113 ? -35.090 4.872 46.414 1.00 57.81 113 TYR A O 1
ATOM 995 N N . SER A 1 114 ? -33.409 4.426 47.818 1.00 54.66 114 SER A N 1
ATOM 996 C CA . SER A 1 114 ? -33.889 3.110 48.286 1.00 54.66 114 SER A CA 1
ATOM 997 C C . SER A 1 114 ? -35.314 3.076 48.884 1.00 54.66 114 SER A C 1
ATOM 999 O O . SER A 1 114 ? -35.799 2.002 49.227 1.00 54.66 114 SER A O 1
ATOM 1001 N N . GLY A 1 115 ? -36.017 4.216 48.958 1.00 56.81 115 GLY A N 1
ATOM 1002 C CA . GLY A 1 115 ? -37.444 4.325 49.292 1.00 56.81 115 GLY A CA 1
ATOM 1003 C C . GLY A 1 115 ? -38.355 4.896 48.188 1.00 56.81 115 GLY A C 1
ATOM 1004 O O . GLY A 1 115 ? -39.547 5.057 48.431 1.00 56.81 115 GLY A O 1
ATOM 1005 N N . ALA A 1 116 ? -37.845 5.221 46.994 1.00 58.22 116 ALA A N 1
ATOM 1006 C CA . ALA A 1 116 ? -38.625 5.795 45.893 1.00 58.22 116 ALA A CA 1
ATOM 1007 C C . ALA A 1 116 ? -38.598 4.882 44.654 1.00 58.22 116 ALA A C 1
ATOM 1009 O O . ALA A 1 116 ? -37.541 4.561 44.116 1.00 58.22 116 ALA A O 1
ATOM 1010 N N . VAL A 1 117 ? -39.784 4.467 44.199 1.00 49.47 117 VAL A N 1
ATOM 1011 C CA . VAL A 1 117 ? -40.009 3.574 43.048 1.00 49.47 117 VAL A CA 1
ATOM 1012 C C . VAL A 1 117 ? -39.399 4.179 41.773 1.00 49.47 117 VAL A C 1
ATOM 1014 O O . VAL A 1 117 ? -39.878 5.201 41.286 1.00 49.47 117 VAL A O 1
ATOM 1017 N N . TYR A 1 118 ? -38.344 3.564 41.223 1.00 52.94 118 TYR A N 1
ATOM 1018 C CA . TYR A 1 118 ? -37.654 4.052 40.020 1.00 5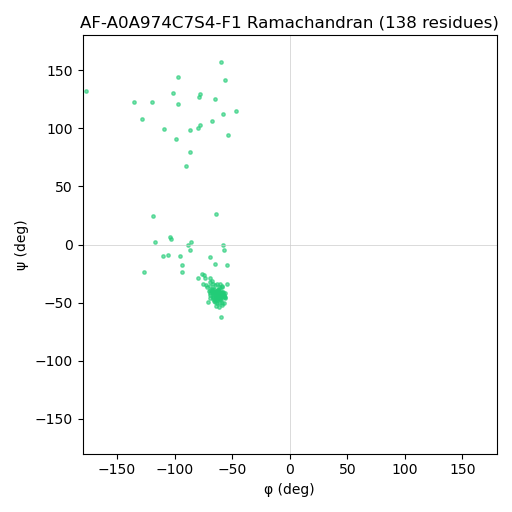2.94 118 TYR A CA 1
ATOM 1019 C C . TYR A 1 118 ? -38.073 3.270 38.766 1.00 52.94 118 TYR A C 1
ATOM 1021 O O . TYR A 1 118 ? -38.043 2.040 38.750 1.00 52.94 118 TYR A O 1
ATOM 1029 N N . ASN A 1 119 ? -38.438 3.992 37.703 1.00 49.91 119 ASN A N 1
ATOM 1030 C CA . ASN A 1 119 ? -38.901 3.444 36.425 1.00 49.91 119 ASN A CA 1
ATOM 1031 C C . ASN A 1 119 ? -37.723 3.398 35.416 1.00 49.91 119 ASN A C 1
ATOM 1033 O O . ASN A 1 119 ? -37.111 4.440 35.157 1.00 49.91 119 ASN A O 1
ATOM 1037 N N . PRO A 1 120 ? -37.339 2.231 34.861 1.00 50.28 120 PRO A N 1
ATOM 1038 C CA . PRO A 1 120 ? -36.110 2.086 34.084 1.00 50.28 120 PRO A CA 1
ATOM 1039 C C . PRO A 1 120 ? -36.323 2.450 32.604 1.00 50.28 120 PRO A C 1
ATOM 1041 O O . PRO A 1 120 ? -36.438 1.574 31.755 1.00 50.28 120 PRO A O 1
ATOM 1044 N N . SER A 1 121 ? -36.336 3.744 32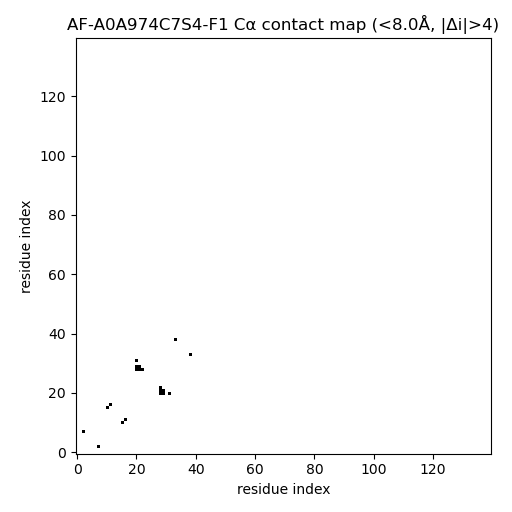.272 1.00 48.66 121 SER A N 1
ATOM 1045 C CA . SER A 1 121 ? -36.564 4.205 30.884 1.00 48.66 121 SER A CA 1
ATOM 1046 C C . SER A 1 121 ? -35.309 4.689 30.138 1.00 48.66 121 SER A C 1
ATOM 1048 O O . SER A 1 121 ? -35.419 5.190 29.023 1.00 48.66 121 SER A O 1
ATOM 1050 N N . PHE A 1 122 ? -34.100 4.549 30.695 1.00 49.28 122 PHE A N 1
ATOM 1051 C CA . PHE A 1 122 ? -32.861 4.983 30.024 1.00 49.28 122 PHE A CA 1
ATOM 1052 C C . PHE A 1 122 ? -32.233 3.872 29.164 1.00 49.28 122 PHE A C 1
ATOM 1054 O O . PHE A 1 122 ? -31.141 3.360 29.433 1.00 49.28 122 PHE A O 1
ATOM 1061 N N . SER A 1 123 ? -32.922 3.500 28.088 1.00 48.72 123 SER A N 1
ATOM 1062 C CA . SER A 1 123 ? -32.289 2.875 26.923 1.00 48.72 123 SER A CA 1
ATOM 1063 C C . SER A 1 123 ? -31.593 3.965 26.102 1.00 48.72 123 SER A C 1
ATOM 1065 O O . SER A 1 123 ? -32.227 4.967 25.799 1.00 48.72 123 SER A O 1
ATOM 1067 N N . PHE A 1 124 ? -30.313 3.788 25.749 1.00 49.34 124 PHE A N 1
ATOM 1068 C CA . PHE A 1 124 ? -29.570 4.644 24.807 1.00 49.34 124 PHE A CA 1
ATOM 1069 C C . PHE A 1 124 ? -29.555 3.966 23.422 1.00 49.34 124 PHE A C 1
ATOM 1071 O O . PHE A 1 124 ? -28.639 3.188 23.148 1.00 49.34 124 PHE A O 1
ATOM 1078 N N . PRO A 1 125 ? -30.529 4.222 22.527 1.00 54.69 125 PRO A N 1
ATOM 1079 C CA . PRO A 1 125 ? -30.626 3.531 21.237 1.00 54.69 125 PRO A CA 1
ATOM 1080 C C . PRO A 1 125 ? -29.589 4.064 20.233 1.00 54.69 125 PRO A C 1
ATOM 1082 O O . PRO A 1 125 ? -29.133 3.352 19.345 1.00 54.69 125 PRO A O 1
ATOM 1085 N N . HIS A 1 126 ? -29.153 5.312 20.423 1.00 52.94 126 HIS A N 1
ATOM 1086 C CA . HIS A 1 126 ? -28.220 6.033 19.554 1.00 5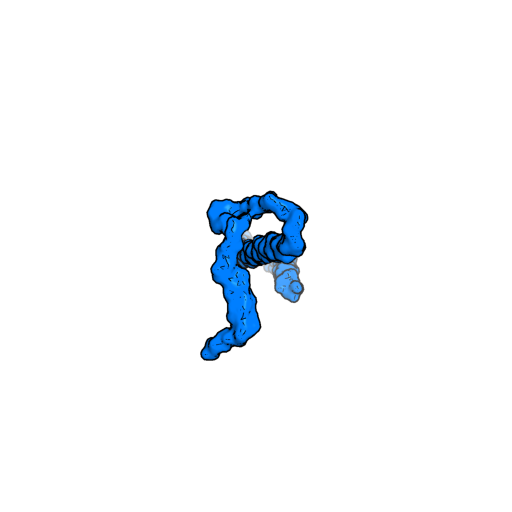2.94 126 HIS A CA 1
ATOM 1087 C C . HIS A 1 126 ? -26.851 5.338 19.398 1.00 52.94 126 HIS A C 1
ATOM 1089 O O . HIS A 1 126 ? -26.282 5.340 18.310 1.00 52.94 126 HIS A O 1
ATOM 1095 N N . LEU A 1 127 ? -26.327 4.695 20.450 1.00 51.81 127 LEU A N 1
ATOM 1096 C CA . LEU A 1 127 ? -24.991 4.077 20.410 1.00 51.81 127 LEU A CA 1
ATOM 1097 C C . LEU A 1 127 ? -24.955 2.773 19.598 1.00 51.81 127 LEU A C 1
ATOM 1099 O O . LEU A 1 127 ? -23.920 2.433 19.029 1.00 51.81 127 LEU A O 1
ATOM 1103 N N . VAL A 1 128 ? -26.084 2.066 19.497 1.00 55.09 128 VAL A N 1
ATOM 1104 C CA . VAL A 1 128 ? -26.192 0.835 18.697 1.00 55.09 128 VAL A CA 1
ATOM 1105 C C . VAL A 1 128 ? -26.171 1.165 17.200 1.00 55.09 128 VAL A C 1
ATOM 1107 O O . VAL A 1 128 ? -25.516 0.470 16.424 1.00 55.09 128 VAL A O 1
ATOM 1110 N N . ASN A 1 129 ? -26.787 2.282 16.801 1.00 53.62 129 ASN A N 1
ATOM 1111 C CA . ASN A 1 129 ? -26.832 2.722 15.404 1.00 53.62 129 ASN A CA 1
ATOM 1112 C C . ASN A 1 129 ? -25.444 3.086 14.841 1.00 53.62 129 ASN A C 1
ATOM 1114 O O . ASN A 1 129 ? -25.155 2.783 13.683 1.00 53.62 129 ASN A O 1
ATOM 1118 N N . HIS A 1 130 ? -24.548 3.653 15.656 1.00 52.62 130 HIS A N 1
ATOM 1119 C CA . HIS A 1 130 ? -23.177 3.961 15.224 1.00 52.62 130 HIS A CA 1
ATOM 1120 C C . HIS A 1 130 ? -22.331 2.708 14.947 1.00 52.62 130 HIS A C 1
ATOM 1122 O O . HIS A 1 130 ? -21.481 2.727 14.058 1.00 52.62 130 HIS A O 1
ATOM 1128 N N . LEU A 1 131 ? -22.584 1.603 15.655 1.00 55.78 131 LEU A N 1
ATOM 1129 C CA . LEU A 1 131 ? -21.878 0.337 15.441 1.00 55.78 131 LEU A CA 1
ATOM 1130 C C . LEU A 1 131 ? -22.311 -0.352 14.133 1.00 55.78 131 LEU A C 1
ATOM 1132 O O . LEU A 1 131 ? -21.492 -0.967 13.452 1.00 55.78 131 LEU A O 1
ATOM 1136 N N . ILE A 1 132 ? -23.592 -0.226 13.769 1.00 58.56 132 ILE A N 1
ATOM 1137 C CA . ILE A 1 132 ? -24.161 -0.786 12.533 1.00 58.56 132 ILE A CA 1
ATOM 1138 C C . ILE A 1 132 ? -23.613 -0.046 11.305 1.00 58.56 132 ILE A C 1
ATOM 1140 O O . ILE A 1 132 ? -23.180 -0.689 10.350 1.00 58.56 132 ILE A O 1
ATOM 1144 N N . LEU A 1 133 ? -23.539 1.288 11.352 1.00 54.56 133 LEU A N 1
ATOM 1145 C CA . LEU A 1 133 ? -22.963 2.098 10.270 1.00 54.56 133 LEU A CA 1
ATOM 1146 C C . LEU A 1 133 ? -21.477 1.793 10.035 1.00 54.56 133 LEU A C 1
ATOM 1148 O O . LEU A 1 133 ? -21.046 1.677 8.888 1.00 54.56 133 LEU A O 1
ATOM 1152 N N . LEU A 1 134 ? -20.708 1.587 11.110 1.00 51.28 134 LEU A N 1
ATOM 1153 C CA . LEU A 1 134 ? -19.295 1.226 10.996 1.00 51.28 134 LEU A CA 1
ATOM 1154 C C . LEU A 1 134 ? -19.101 -0.170 10.376 1.00 51.28 134 LEU A C 1
ATOM 1156 O O . LEU A 1 134 ? -18.143 -0.381 9.642 1.00 51.28 134 LEU A O 1
ATOM 1160 N N . ASN A 1 135 ? -20.013 -1.112 10.641 1.00 53.00 135 ASN A N 1
ATOM 1161 C CA . ASN A 1 135 ? -19.968 -2.457 10.061 1.00 53.00 135 ASN A CA 1
ATOM 1162 C C . ASN A 1 135 ? -20.411 -2.488 8.588 1.00 53.00 135 ASN A C 1
ATOM 1164 O O . ASN A 1 135 ? -19.855 -3.259 7.811 1.00 53.00 135 ASN A O 1
ATOM 1168 N N . HIS A 1 136 ? -21.359 -1.643 8.170 1.00 55.12 136 HIS A N 1
ATOM 1169 C CA . HIS A 1 136 ? -21.788 -1.573 6.766 1.00 55.12 136 HIS A CA 1
ATOM 1170 C C . HIS A 1 136 ? -20.719 -0.992 5.834 1.00 55.12 136 HIS A C 1
ATOM 1172 O O . HIS A 1 136 ? -20.598 -1.448 4.701 1.00 55.12 136 HIS A O 1
ATOM 1178 N N . MET A 1 137 ? -19.895 -0.060 6.316 1.00 49.62 137 MET A N 1
ATOM 1179 C CA . MET A 1 137 ? -18.751 0.459 5.555 1.00 49.62 137 MET A CA 1
ATOM 1180 C C . MET A 1 137 ? -17.611 -0.554 5.356 1.00 49.62 137 MET A C 1
ATOM 1182 O O . MET A 1 137 ? -16.693 -0.289 4.590 1.00 49.62 137 MET A O 1
ATOM 1186 N N . ILE A 1 138 ? -17.644 -1.694 6.052 1.00 51.47 138 ILE A N 1
ATOM 1187 C CA . ILE A 1 138 ? -16.616 -2.745 5.979 1.00 51.47 138 ILE A CA 1
ATOM 1188 C C . ILE A 1 138 ? -16.980 -3.824 4.939 1.00 51.47 138 ILE A C 1
ATOM 1190 O O . ILE A 1 138 ? -16.105 -4.574 4.513 1.00 51.47 138 ILE A O 1
ATOM 1194 N N . CYS A 1 139 ? -18.248 -3.906 4.518 1.00 48.00 139 CYS A N 1
ATOM 1195 C CA . CYS A 1 139 ? -18.745 -4.938 3.598 1.00 48.00 139 CYS A CA 1
ATOM 1196 C C . CYS A 1 139 ? -18.960 -4.460 2.146 1.00 48.00 139 CYS A C 1
ATOM 1198 O O . CYS A 1 139 ? -19.471 -5.242 1.345 1.00 48.00 139 CYS A O 1
ATOM 1200 N N . ALA A 1 140 ? -18.602 -3.216 1.811 1.00 43.66 140 ALA A N 1
ATOM 1201 C CA . ALA A 1 140 ? -18.606 -2.672 0.447 1.00 43.66 140 ALA A CA 1
ATOM 1202 C C . ALA A 1 140 ? -17.167 -2.498 -0.054 1.00 43.66 140 ALA A C 1
ATOM 1204 O O . ALA A 1 140 ? -16.928 -2.776 -1.249 1.00 43.66 140 ALA A O 1
#

Sequence (140 aa):
MGMSASSRLYHQWRYEKHSRWISSDLDIFEIRDFADPLAGPYLECIRDKITYDIRTALYDLWMDCVKITKWWRLHLKNEFWQDYRYIKAHLKHLYKDLEKIKKAILIKNNERYSGAVYNPSFSFPHLVNHLILLNHMICA

Foldseek 3Di:
DDDDPVVVVVCCVVPVDPPPQDDPPDPDRDPDDPPDPCVVVVVVVVVVVVVVVVVVVVVVVVVVVVVVVVVCVVVVVVVVVVVVVVVVVVVVVVVVVVVVVVVVVVVVVCVVPVPPDDDPPPDDVPVVVVVVVVVVVVVD